Protein AF-A0A6G2DF23-F1 (afdb_monomer)

pLDDT: mean 88.42, std 7.35, range [49.53, 94.56]

Secondary structure (DSSP, 8-state):
---TTGGGGGGS-TTTS-GGGHHHHHHHHHHHHHHSS-TTEEEEEE-STT-EEEEEESSSS-PPP---

Mean predicted aligned error: 4.42 Å

Foldseek 3Di:
DPLLCVVVCLVDDLVPPDPVCSVVSVVSVQVCVQAVPFPQWDWDWDPDDSIDIDIDGNDPDGDTDGDD

Organism: Streptococcus pneumoniae (NCBI:txid1313)

Sequence (68 aa):
LDDIFQGGDVAKDIMEVRRGQRTIYRGLQKLFDATLDNPELTATLVPLGDGILMLRKNVADVQLSESE

Solvent-accessible surface area (backbone atoms only — not comparable to full-atom values): 4209 Å² total; per-residue (Å²): 87,69,59,65,29,58,88,57,52,72,81,49,60,72,85,78,40,57,80,90,50,45,64,59,53,51,53,50,50,50,48,45,67,35,37,65,80,31,88,52,37,50,60,45,82,41,90,55,87,46,18,30,45,45,76,42,72,76,49,97,77,74,89,68,63,84,76,130

Structure (mmCIF, N/CA/C/O backbone):
data_AF-A0A6G2DF23-F1
#
_entry.id   AF-A0A6G2DF23-F1
#
loop_
_atom_site.group_PDB
_atom_site.id
_atom_site.type_symbol
_atom_site.label_atom_id
_atom_site.label_alt_id
_atom_site.label_comp_id
_atom_site.label_asym_id
_atom_site.label_entity_id
_atom_site.label_seq_id
_atom_site.pd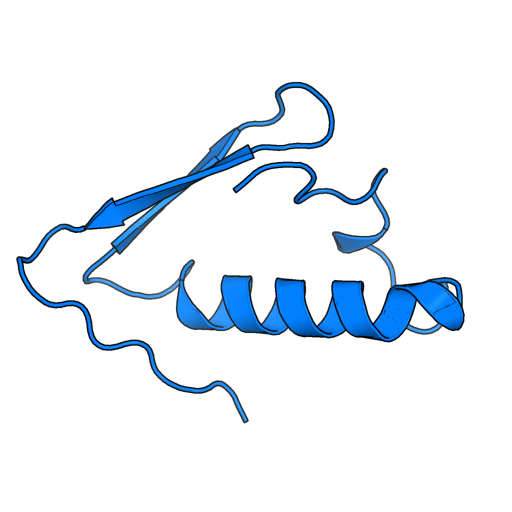bx_PDB_ins_code
_atom_site.Cartn_x
_atom_site.Cartn_y
_atom_site.Cartn_z
_atom_site.occupancy
_atom_site.B_iso_or_equiv
_atom_site.auth_seq_id
_atom_site.auth_comp_id
_atom_site.auth_asym_id
_atom_site.auth_atom_id
_atom_site.pdbx_PDB_model_num
ATOM 1 N N . LEU A 1 1 ? -1.207 8.073 -2.147 1.00 87.50 1 LEU A N 1
ATOM 2 C CA . LEU A 1 1 ? 0.065 7.862 -2.863 1.00 87.50 1 LEU A CA 1
ATOM 3 C C . LEU A 1 1 ? -0.258 7.601 -4.320 1.00 87.50 1 LEU A C 1
ATOM 5 O O . LEU A 1 1 ? -1.292 6.998 -4.584 1.00 87.50 1 LEU A O 1
ATOM 9 N N . ASP A 1 2 ? 0.584 8.085 -5.215 1.00 88.69 2 ASP A N 1
ATOM 10 C CA . ASP A 1 2 ? 0.545 7.929 -6.669 1.00 88.69 2 ASP A CA 1
ATOM 11 C C . ASP A 1 2 ? 1.593 6.906 -7.153 1.00 88.69 2 ASP A C 1
ATOM 13 O O . ASP A 1 2 ? 2.407 6.429 -6.361 1.00 88.69 2 ASP A O 1
ATOM 17 N N . ASP A 1 3 ? 1.509 6.520 -8.431 1.00 87.50 3 ASP A N 1
ATOM 18 C CA . ASP A 1 3 ? 2.399 5.576 -9.131 1.00 87.50 3 ASP A CA 1
ATOM 19 C C . ASP A 1 3 ? 2.603 4.226 -8.414 1.00 87.50 3 ASP A C 1
ATOM 21 O O . ASP A 1 3 ? 3.675 3.613 -8.422 1.00 87.50 3 ASP A O 1
ATOM 25 N N . ILE A 1 4 ? 1.541 3.735 -7.771 1.00 90.31 4 ILE A N 1
ATOM 26 C CA . ILE A 1 4 ? 1.589 2.508 -6.966 1.00 90.31 4 ILE A CA 1
ATOM 27 C C . ILE A 1 4 ? 1.574 1.223 -7.800 1.00 90.31 4 ILE A C 1
ATOM 29 O O . ILE A 1 4 ? 1.795 0.147 -7.257 1.00 90.31 4 ILE A O 1
ATOM 33 N N . PHE A 1 5 ? 1.299 1.284 -9.101 1.00 86.94 5 PHE A N 1
ATOM 34 C CA . PHE A 1 5 ? 1.368 0.101 -9.956 1.00 86.94 5 PHE A CA 1
ATOM 35 C C . PHE A 1 5 ? 2.704 -0.041 -10.676 1.00 86.94 5 PHE A C 1
ATOM 37 O O . PHE A 1 5 ? 3.012 -1.149 -11.119 1.00 86.94 5 PHE A O 1
ATOM 44 N N . GLN A 1 6 ? 3.535 1.008 -10.711 1.00 85.62 6 GLN A N 1
ATOM 45 C CA . GLN A 1 6 ? 4.874 0.998 -11.310 1.00 85.62 6 GLN A CA 1
ATOM 46 C C . GLN A 1 6 ? 4.873 0.399 -12.727 1.00 85.62 6 GLN A C 1
ATOM 48 O O . GLN A 1 6 ? 5.679 -0.475 -13.050 1.00 85.62 6 GLN A O 1
ATOM 53 N N . GLY A 1 7 ? 3.905 0.776 -13.564 1.00 84.56 7 GLY A N 1
ATOM 54 C CA . GLY A 1 7 ? 3.727 0.209 -14.903 1.00 84.56 7 GLY A CA 1
ATOM 55 C C . GLY A 1 7 ? 3.413 -1.295 -14.918 1.00 84.56 7 GLY A C 1
ATOM 56 O O . GLY A 1 7 ? 3.695 -1.977 -15.905 1.00 84.56 7 GLY A O 1
ATOM 57 N N . GLY A 1 8 ? 2.867 -1.829 -13.823 1.00 84.19 8 GLY A N 1
ATOM 58 C CA . GLY A 1 8 ? 2.554 -3.246 -13.622 1.00 84.19 8 GLY A CA 1
ATOM 59 C C . GLY A 1 8 ? 3.682 -4.073 -12.997 1.00 84.19 8 GLY A C 1
ATOM 60 O O . GLY A 1 8 ? 3.491 -5.268 -12.774 1.00 84.19 8 GLY A O 1
ATOM 61 N N . ASP A 1 9 ? 4.839 -3.479 -12.689 1.00 87.81 9 ASP A N 1
ATOM 62 C CA . ASP A 1 9 ? 5.957 -4.195 -12.055 1.00 87.81 9 ASP A CA 1
ATOM 63 C C . ASP A 1 9 ? 5.624 -4.677 -10.639 1.00 87.81 9 ASP A C 1
ATOM 65 O O . ASP A 1 9 ? 6.202 -5.655 -10.172 1.00 87.81 9 ASP A O 1
ATOM 69 N N . VAL A 1 10 ? 4.649 -4.050 -9.978 1.00 86.81 10 VAL A N 1
ATOM 70 C CA . VAL A 1 10 ? 4.209 -4.424 -8.627 1.00 86.81 10 VAL A CA 1
ATOM 71 C C . VAL A 1 10 ? 3.656 -5.852 -8.527 1.00 86.81 10 VAL A C 1
ATOM 73 O O . VAL A 1 10 ? 3.684 -6.445 -7.453 1.00 86.81 10 VAL A O 1
ATOM 76 N N . ALA A 1 11 ? 3.170 -6.408 -9.642 1.00 86.94 11 ALA A N 1
ATOM 77 C CA . ALA A 1 11 ? 2.603 -7.754 -9.719 1.00 86.94 11 ALA A CA 1
ATOM 78 C C . ALA A 1 11 ? 3.606 -8.811 -10.219 1.00 86.94 11 ALA A C 1
ATOM 80 O O . ALA A 1 11 ? 3.251 -9.985 -10.330 1.00 86.94 11 ALA A O 1
ATOM 81 N N . LYS A 1 12 ? 4.834 -8.408 -10.566 1.00 89.81 12 LYS A N 1
ATOM 82 C CA . LYS A 1 12 ? 5.873 -9.305 -11.085 1.00 89.81 12 LYS A CA 1
ATOM 83 C C . LYS A 1 12 ? 6.748 -9.840 -9.961 1.00 89.81 12 LYS A C 1
ATOM 85 O O . LYS A 1 12 ? 6.872 -9.224 -8.905 1.00 89.81 12 LYS A O 1
ATOM 90 N N . ASP A 1 13 ? 7.431 -10.952 -10.220 1.00 90.75 13 ASP A N 1
ATOM 91 C CA . ASP A 1 13 ? 8.503 -11.400 -9.334 1.00 90.75 13 ASP A CA 1
ATOM 92 C C . ASP A 1 13 ? 9.624 -10.342 -9.288 1.00 90.75 13 ASP A C 1
ATOM 94 O O . ASP A 1 13 ? 10.005 -9.759 -10.308 1.00 90.75 13 ASP A O 1
ATOM 98 N N . ILE A 1 14 ? 10.206 -10.105 -8.108 1.00 89.25 14 ILE A N 1
ATOM 99 C CA . ILE A 1 14 ? 11.305 -9.144 -7.921 1.00 89.25 14 ILE A CA 1
ATOM 100 C C . ILE A 1 14 ? 12.505 -9.417 -8.848 1.00 89.25 14 ILE A C 1
ATOM 102 O O . ILE A 1 14 ? 13.278 -8.507 -9.169 1.00 89.25 14 ILE A O 1
ATOM 106 N N . MET A 1 15 ? 12.690 -10.664 -9.285 1.00 91.44 15 MET A N 1
ATOM 107 C CA . MET A 1 15 ? 13.733 -11.051 -10.226 1.00 91.44 15 MET A CA 1
ATOM 108 C C . MET A 1 15 ? 13.504 -10.479 -11.628 1.00 91.44 15 MET A C 1
ATOM 110 O O . MET A 1 15 ? 14.490 -10.159 -12.299 1.00 91.44 15 MET A O 1
ATOM 114 N N . GLU A 1 16 ? 12.250 -10.260 -12.018 1.00 91.50 16 GLU A N 1
ATOM 115 C CA . GLU A 1 16 ? 11.849 -9.623 -13.278 1.00 91.50 16 GLU A CA 1
ATOM 116 C C . GLU A 1 16 ? 11.935 -8.092 -13.207 1.00 91.50 16 GLU A C 1
ATOM 118 O O . GLU A 1 16 ? 12.154 -7.427 -14.223 1.00 91.50 16 GLU A O 1
ATOM 123 N N . VAL A 1 17 ? 11.850 -7.523 -12.000 1.00 90.19 17 VAL A N 1
ATOM 124 C CA . VAL A 1 17 ? 12.022 -6.085 -11.767 1.00 90.19 17 VAL A CA 1
ATOM 125 C C . VAL A 1 17 ? 13.478 -5.675 -12.006 1.00 90.19 17 VAL A C 1
ATOM 127 O O . VAL A 1 17 ? 14.434 -6.269 -11.475 1.00 90.19 17 VAL A O 1
ATOM 130 N N . ARG A 1 18 ? 13.664 -4.597 -12.781 1.00 89.94 18 ARG A N 1
ATOM 131 C CA . ARG A 1 18 ? 14.982 -4.015 -13.083 1.00 89.94 18 ARG A CA 1
ATOM 132 C C . ARG A 1 18 ? 15.724 -3.700 -11.787 1.00 89.94 18 ARG A C 1
ATOM 134 O O . ARG A 1 18 ? 15.178 -3.056 -10.897 1.00 89.94 18 ARG A O 1
ATOM 141 N N . ARG A 1 19 ? 17.004 -4.092 -11.687 1.00 89.56 19 ARG A N 1
ATOM 142 C CA . ARG A 1 19 ? 17.800 -3.966 -10.444 1.00 89.56 19 ARG A CA 1
ATOM 143 C C . ARG A 1 19 ? 17.736 -2.574 -9.803 1.00 89.56 19 ARG A C 1
ATOM 145 O O . ARG A 1 19 ? 17.628 -2.494 -8.586 1.00 89.56 19 ARG A O 1
ATOM 152 N N . GLY A 1 20 ? 17.750 -1.507 -10.606 1.00 89.75 20 GLY A N 1
ATOM 153 C CA . GLY A 1 20 ? 17.669 -0.124 -10.118 1.00 89.75 20 GLY A CA 1
ATOM 154 C C . GLY A 1 20 ? 16.325 0.269 -9.487 1.00 89.75 20 GLY A C 1
ATOM 155 O O . GLY A 1 20 ? 16.292 1.189 -8.683 1.00 89.75 20 GLY A O 1
ATOM 156 N N . GLN A 1 21 ? 15.234 -0.437 -9.798 1.00 88.50 21 GLN A N 1
ATOM 157 C CA . GLN A 1 21 ? 13.888 -0.158 -9.276 1.00 88.50 21 GLN A CA 1
ATOM 158 C C . GLN A 1 21 ? 13.497 -1.054 -8.095 1.00 88.50 21 GLN A C 1
ATOM 160 O O . GLN A 1 21 ? 12.505 -0.791 -7.420 1.00 88.50 21 GLN A O 1
ATOM 165 N N . ARG A 1 22 ? 14.302 -2.074 -7.772 1.00 91.94 22 ARG A N 1
ATOM 166 C CA . ARG A 1 22 ? 13.993 -3.031 -6.696 1.00 91.94 22 ARG A CA 1
ATOM 167 C C . ARG A 1 22 ? 13.867 -2.386 -5.318 1.00 91.94 22 ARG A C 1
ATOM 169 O O . ARG A 1 22 ? 13.126 -2.899 -4.488 1.00 91.94 22 ARG A O 1
ATOM 176 N N . THR A 1 23 ? 14.568 -1.281 -5.060 1.00 92.06 23 THR A N 1
ATOM 177 C CA . THR A 1 23 ? 14.420 -0.538 -3.798 1.00 92.06 23 THR A CA 1
ATOM 178 C C . THR A 1 23 ? 13.015 0.045 -3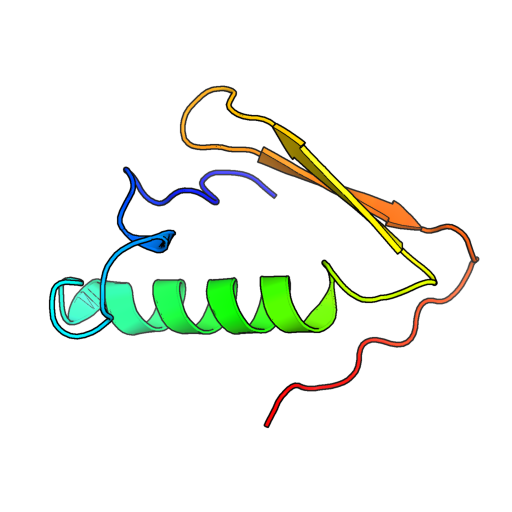.664 1.00 92.06 23 THR A C 1
ATOM 180 O O . THR A 1 23 ? 12.397 -0.100 -2.614 1.00 92.06 23 THR A O 1
ATOM 183 N N . ILE A 1 24 ? 12.492 0.642 -4.739 1.00 89.00 24 ILE A N 1
ATOM 184 C CA . ILE A 1 24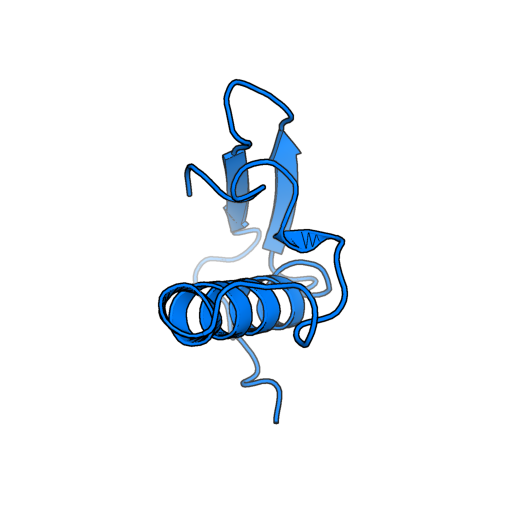 ? 11.145 1.224 -4.770 1.00 89.00 24 ILE A CA 1
ATOM 185 C C . ILE A 1 24 ? 10.098 0.109 -4.695 1.00 89.00 24 ILE A C 1
ATOM 187 O O . ILE A 1 24 ? 9.178 0.200 -3.890 1.00 89.00 24 ILE A O 1
ATOM 191 N N . TYR A 1 25 ? 10.282 -0.980 -5.449 1.00 91.44 25 TYR A N 1
ATOM 192 C CA . TYR A 1 25 ? 9.437 -2.173 -5.355 1.00 91.44 25 TYR A CA 1
ATOM 193 C C . TYR A 1 25 ? 9.334 -2.686 -3.909 1.00 91.44 25 TYR A C 1
ATOM 195 O O . TYR A 1 25 ? 8.237 -2.831 -3.384 1.00 91.44 25 TYR A O 1
ATOM 203 N N . ARG A 1 26 ? 10.468 -2.893 -3.221 1.00 92.00 26 ARG A N 1
ATOM 204 C CA . ARG A 1 26 ? 10.483 -3.369 -1.824 1.00 92.00 26 ARG A CA 1
ATOM 205 C C . ARG A 1 26 ? 9.809 -2.396 -0.862 1.00 92.00 26 ARG A C 1
ATOM 207 O O . ARG A 1 26 ? 9.098 -2.837 0.033 1.00 92.00 26 ARG A O 1
ATOM 214 N N . GLY A 1 27 ? 10.050 -1.096 -1.023 1.00 91.25 27 GLY A N 1
ATOM 215 C CA . GLY A 1 27 ? 9.413 -0.073 -0.193 1.00 91.25 27 GLY A CA 1
ATOM 216 C C . GLY A 1 27 ? 7.894 -0.068 -0.359 1.00 91.25 27 GLY A C 1
ATOM 217 O O . GLY A 1 27 ? 7.171 0.033 0.626 1.00 91.25 27 GLY A O 1
ATOM 218 N N . LEU A 1 28 ? 7.417 -0.244 -1.591 1.00 91.19 28 LEU A N 1
ATOM 219 C CA . LEU A 1 28 ? 5.994 -0.306 -1.883 1.00 91.19 28 LEU A CA 1
ATOM 220 C C . LEU A 1 28 ? 5.342 -1.586 -1.341 1.00 91.19 28 LEU A C 1
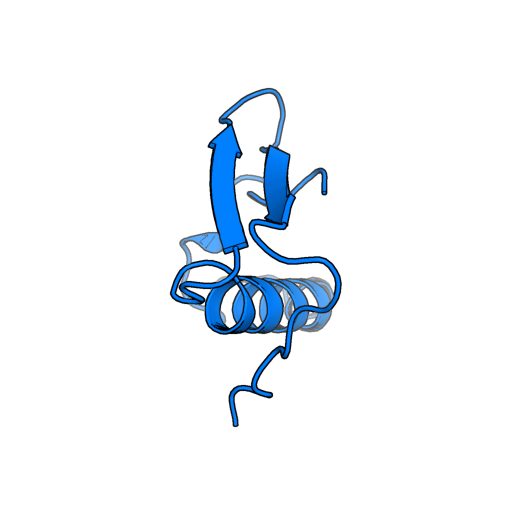ATOM 222 O O . LEU A 1 28 ? 4.278 -1.496 -0.741 1.00 91.19 28 LEU A O 1
ATOM 226 N N . GLN A 1 29 ? 5.992 -2.747 -1.482 1.00 90.56 29 GLN A N 1
ATOM 227 C CA . GLN A 1 29 ? 5.497 -3.994 -0.884 1.00 90.56 29 GLN A CA 1
ATOM 228 C C . GLN A 1 29 ? 5.378 -3.863 0.641 1.00 90.56 29 GLN A C 1
ATOM 230 O O . GLN A 1 29 ? 4.310 -4.100 1.188 1.00 90.56 29 GLN A O 1
ATOM 235 N N . LYS A 1 30 ? 6.409 -3.329 1.315 1.00 90.69 30 LYS A N 1
ATOM 236 C CA . LYS A 1 30 ? 6.350 -3.047 2.762 1.00 90.69 30 LYS A CA 1
ATOM 237 C C . LYS A 1 30 ? 5.200 -2.108 3.133 1.00 90.69 30 LYS A C 1
ATOM 239 O O . LYS A 1 30 ? 4.566 -2.289 4.167 1.00 90.69 30 LYS A O 1
ATOM 244 N N . LEU A 1 31 ? 4.930 -1.096 2.306 1.00 89.62 31 LEU A N 1
ATOM 245 C CA . LEU A 1 31 ? 3.797 -0.201 2.524 1.00 89.62 31 LEU A CA 1
ATOM 246 C C . LEU A 1 31 ? 2.467 -0.949 2.406 1.00 89.62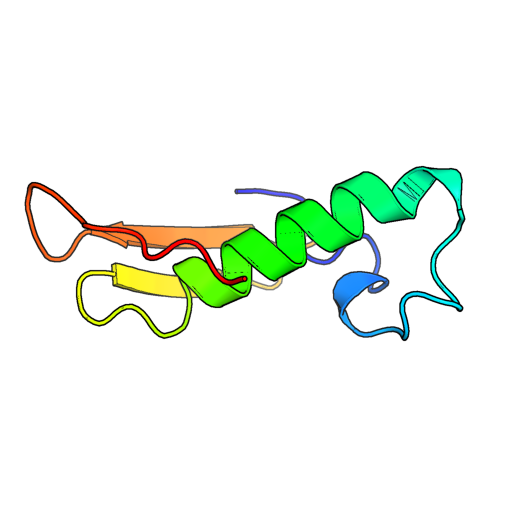 31 LEU A C 1
ATOM 248 O O . LEU A 1 31 ? 1.580 -0.732 3.228 1.00 89.62 31 LEU A O 1
ATOM 252 N N . PHE A 1 32 ? 2.307 -1.791 1.389 1.00 89.69 32 PHE A N 1
ATOM 253 C CA . PHE A 1 32 ? 1.098 -2.586 1.213 1.00 89.69 32 PHE A CA 1
ATOM 254 C C . PHE A 1 32 ? 0.883 -3.540 2.380 1.00 89.69 32 PHE A C 1
ATOM 256 O O . PHE A 1 32 ? -0.201 -3.515 2.958 1.00 89.69 32 PHE A O 1
ATOM 263 N N . ASP A 1 33 ? 1.920 -4.258 2.804 1.00 89.44 33 ASP A N 1
ATOM 264 C CA . ASP A 1 33 ? 1.847 -5.161 3.954 1.00 89.44 33 ASP A CA 1
ATOM 265 C C . ASP A 1 33 ? 1.441 -4.413 5.237 1.00 89.44 33 ASP A C 1
ATOM 267 O O . ASP A 1 33 ? 0.616 -4.890 6.009 1.00 89.44 33 ASP A O 1
ATOM 271 N N . ALA A 1 34 ? 1.963 -3.200 5.449 1.00 89.44 34 ALA A N 1
ATOM 272 C CA . ALA A 1 34 ? 1.647 -2.402 6.634 1.00 89.44 34 ALA A CA 1
ATOM 273 C C . ALA A 1 34 ? 0.251 -1.746 6.598 1.00 89.44 34 ALA A C 1
ATOM 275 O O . ALA A 1 34 ? -0.241 -1.298 7.638 1.00 89.44 34 ALA A O 1
ATOM 276 N N . THR A 1 35 ? -0.373 -1.616 5.419 1.00 89.81 35 THR A N 1
ATOM 277 C CA . THR A 1 35 ? -1.573 -0.775 5.242 1.00 89.81 35 THR A CA 1
ATOM 278 C C . THR A 1 35 ? -2.816 -1.499 4.744 1.00 89.81 35 THR A C 1
ATOM 280 O O . THR A 1 35 ? -3.909 -1.081 5.121 1.00 89.81 35 THR A O 1
ATOM 283 N N . LEU A 1 36 ? -2.695 -2.548 3.923 1.00 87.31 36 LEU A N 1
ATOM 284 C CA . LEU A 1 36 ? -3.851 -3.237 3.334 1.00 87.31 36 LEU A CA 1
ATOM 285 C C . LEU A 1 36 ? -4.628 -4.057 4.368 1.00 87.31 36 LEU A C 1
ATOM 287 O O . LEU A 1 36 ? -5.856 -4.009 4.368 1.00 87.31 36 LEU A O 1
ATOM 291 N N . ASP A 1 37 ? -3.921 -4.735 5.273 1.00 87.00 37 ASP A N 1
ATOM 292 C CA . ASP A 1 37 ? -4.519 -5.607 6.294 1.00 87.00 37 ASP A CA 1
ATOM 293 C C . ASP A 1 37 ? -4.688 -4.915 7.658 1.00 87.00 37 ASP A C 1
ATOM 295 O O . ASP A 1 37 ? -5.026 -5.550 8.660 1.00 87.00 37 ASP A O 1
ATOM 299 N N . ASN A 1 38 ? -4.469 -3.598 7.723 1.00 88.81 38 ASN A N 1
ATOM 300 C CA . ASN A 1 38 ? -4.575 -2.849 8.969 1.00 88.81 38 ASN A CA 1
ATOM 301 C C . ASN A 1 38 ? -6.041 -2.451 9.257 1.00 88.81 38 ASN A C 1
ATOM 303 O O . ASN A 1 38 ? -6.593 -1.630 8.523 1.00 88.81 38 ASN A O 1
ATOM 307 N N . PRO A 1 39 ? -6.674 -2.940 10.346 1.00 90.12 39 PRO A N 1
ATOM 308 C CA . PRO A 1 39 ? -8.082 -2.651 10.653 1.00 90.12 39 PRO A CA 1
ATOM 309 C C . PRO A 1 39 ? -8.349 -1.175 11.003 1.00 90.12 39 PRO A C 1
ATOM 311 O O . PRO A 1 39 ? -9.479 -0.690 10.899 1.00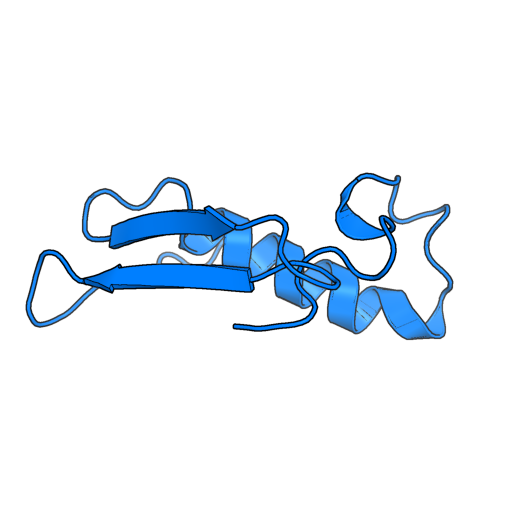 90.12 39 PRO A O 1
ATOM 314 N N . GLU A 1 40 ? -7.316 -0.437 11.412 1.00 92.94 40 GLU A N 1
ATOM 315 C CA . GLU A 1 40 ? -7.386 0.994 11.719 1.00 92.94 40 GLU A CA 1
ATOM 316 C C . GLU A 1 40 ? -7.365 1.867 10.452 1.00 92.94 40 GLU A C 1
ATOM 318 O O . GLU A 1 40 ? -7.634 3.075 10.512 1.00 92.94 40 GLU A O 1
ATOM 323 N N . LEU A 1 41 ? -7.085 1.260 9.295 1.00 92.94 41 LEU A N 1
ATOM 324 C CA . LEU A 1 41 ? -7.063 1.904 7.993 1.00 92.94 41 LEU A CA 1
ATOM 325 C C . LEU A 1 41 ? -8.150 1.340 7.084 1.00 92.94 41 LEU A C 1
ATOM 327 O O . LEU A 1 41 ? -8.442 0.152 7.050 1.00 92.94 41 LEU A O 1
ATOM 331 N N . THR A 1 42 ? -8.729 2.219 6.279 1.00 92.38 42 THR A N 1
ATOM 332 C CA . THR A 1 42 ? -9.438 1.804 5.072 1.00 92.38 42 THR A CA 1
ATOM 333 C C . THR A 1 42 ? -8.529 2.094 3.890 1.00 92.38 42 THR A C 1
ATOM 335 O O . THR A 1 42 ? -8.306 3.262 3.553 1.00 92.38 42 THR A O 1
ATOM 338 N N . ALA A 1 43 ? -7.999 1.040 3.274 1.00 93.12 43 ALA A N 1
ATOM 339 C CA . ALA A 1 43 ? -7.207 1.141 2.059 1.00 93.12 43 ALA A CA 1
ATOM 340 C C . ALA A 1 43 ? -8.084 0.983 0.812 1.00 93.12 43 ALA A C 1
ATOM 342 O O . ALA A 1 43 ? -8.991 0.155 0.750 1.00 93.12 43 ALA A O 1
ATOM 343 N N . THR A 1 44 ? -7.838 1.803 -0.204 1.00 92.12 44 THR A N 1
ATOM 344 C CA . THR A 1 44 ? -8.516 1.707 -1.498 1.00 92.12 44 THR A CA 1
ATOM 345 C C . THR A 1 44 ? -7.504 1.912 -2.612 1.00 92.12 44 THR A C 1
ATOM 347 O O . THR A 1 44 ? -6.827 2.938 -2.672 1.00 92.12 44 THR A O 1
ATOM 350 N N . LEU A 1 45 ? -7.416 0.923 -3.496 1.00 91.00 45 LEU A N 1
ATOM 351 C CA . LEU A 1 45 ? -6.590 0.956 -4.697 1.00 91.00 45 LEU A CA 1
ATOM 352 C C . LEU A 1 45 ? -7.459 1.443 -5.856 1.00 91.00 45 LEU A C 1
ATOM 354 O O . LEU A 1 45 ? -8.469 0.821 -6.186 1.00 91.00 45 LEU A O 1
ATOM 358 N N . VAL A 1 46 ? -7.079 2.563 -6.462 1.00 91.81 46 VAL A N 1
ATOM 359 C CA . VAL A 1 46 ? -7.806 3.173 -7.577 1.00 91.81 46 VAL A CA 1
ATOM 360 C C . VAL A 1 46 ? -6.955 3.061 -8.844 1.00 91.81 46 VAL A C 1
ATOM 362 O O . VAL A 1 46 ? -5.867 3.640 -8.889 1.00 91.81 46 VAL A O 1
ATOM 365 N N . PRO A 1 47 ? -7.426 2.366 -9.895 1.00 88.44 47 PRO A N 1
ATOM 366 C CA . PRO A 1 47 ? -6.699 2.223 -11.152 1.00 88.44 47 PRO A CA 1
ATOM 367 C C . PRO A 1 47 ? -6.897 3.438 -12.061 1.00 88.44 47 PRO A C 1
ATOM 369 O O . PRO A 1 47 ? -7.451 3.343 -13.154 1.00 88.44 47 PRO A O 1
ATOM 372 N N . LEU A 1 48 ? -6.461 4.603 -11.587 1.00 91.06 48 LEU A N 1
ATOM 373 C CA . LEU A 1 48 ? -6.428 5.839 -12.360 1.00 91.06 48 LEU A CA 1
ATOM 374 C C . LEU A 1 48 ? -4.966 6.224 -12.604 1.00 91.06 48 LEU A C 1
ATOM 376 O O . LEU A 1 48 ? -4.201 6.359 -11.652 1.00 91.06 48 LEU A O 1
ATOM 380 N N . GLY A 1 49 ? -4.575 6.379 -13.873 1.00 88.50 49 GLY A N 1
ATOM 381 C CA . GLY A 1 49 ? -3.170 6.587 -14.247 1.00 88.50 49 GLY A CA 1
ATOM 382 C C . GLY A 1 49 ? -2.322 5.342 -13.970 1.00 88.50 49 GLY A C 1
ATOM 383 O O . GLY A 1 49 ? -2.751 4.236 -14.289 1.00 88.50 49 GLY A O 1
ATOM 384 N N . ASP A 1 50 ? -1.155 5.517 -13.343 1.00 87.94 50 ASP A N 1
ATOM 385 C CA . ASP A 1 50 ? -0.296 4.413 -12.875 1.00 87.94 50 ASP A CA 1
ATOM 386 C C . ASP A 1 50 ? -0.665 3.927 -11.453 1.00 87.94 50 ASP A C 1
ATOM 388 O O . ASP A 1 50 ? 0.136 3.340 -10.727 1.00 87.94 50 ASP A O 1
ATOM 392 N N . GLY A 1 51 ? -1.918 4.164 -11.053 1.00 90.12 51 GLY A N 1
ATOM 393 C CA . GLY A 1 51 ? -2.503 3.701 -9.801 1.00 90.12 51 GLY A CA 1
ATOM 394 C C . GLY A 1 51 ? -2.384 4.705 -8.660 1.00 90.12 51 GLY A C 1
ATOM 395 O O . GLY A 1 51 ? -1.368 5.373 -8.477 1.00 90.12 51 GLY A O 1
ATOM 396 N N . ILE A 1 52 ? -3.434 4.771 -7.842 1.00 92.44 52 ILE A N 1
ATOM 397 C CA . ILE A 1 52 ? -3.488 5.602 -6.638 1.00 92.44 52 ILE A CA 1
ATOM 398 C C . ILE A 1 52 ? -3.867 4.728 -5.439 1.00 92.44 52 ILE A C 1
ATOM 400 O O . ILE A 1 52 ? -4.906 4.068 -5.451 1.00 92.44 52 ILE A O 1
ATOM 404 N N . LEU A 1 53 ? -3.059 4.770 -4.377 1.00 93.12 53 LEU A N 1
ATOM 405 C CA . LEU A 1 53 ? -3.427 4.243 -3.060 1.00 93.12 53 LEU A CA 1
ATOM 406 C C . LEU A 1 53 ? -4.036 5.365 -2.219 1.00 93.12 53 LEU A C 1
ATOM 408 O O . LEU A 1 53 ? -3.357 6.337 -1.863 1.00 93.12 53 LEU A O 1
ATOM 412 N N . MET A 1 54 ? -5.304 5.205 -1.863 1.00 93.56 54 MET A N 1
ATOM 413 C CA . MET A 1 54 ? -5.995 6.047 -0.896 1.00 93.56 54 MET A CA 1
ATOM 414 C C . MET A 1 54 ? -6.049 5.332 0.451 1.00 93.56 54 MET A C 1
ATOM 416 O O . MET A 1 54 ? -6.532 4.207 0.540 1.00 93.56 54 MET A O 1
ATOM 420 N N . LEU A 1 55 ? -5.576 6.002 1.501 1.00 93.44 55 LEU A N 1
ATOM 421 C CA . LEU A 1 55 ? -5.671 5.525 2.878 1.00 93.44 55 LEU A CA 1
ATOM 422 C C . LEU A 1 55 ? -6.545 6.494 3.663 1.00 93.44 55 LEU A C 1
ATOM 424 O O . LEU A 1 55 ? -6.256 7.690 3.731 1.00 93.44 55 LEU A O 1
ATOM 428 N N . ARG A 1 56 ? -7.610 5.976 4.267 1.00 94.19 56 ARG A N 1
ATOM 429 C CA . ARG A 1 56 ? -8.407 6.702 5.253 1.00 94.19 56 ARG A CA 1
ATOM 430 C C . ARG A 1 56 ? -8.089 6.145 6.631 1.00 94.19 56 ARG A C 1
ATOM 432 O O . ARG A 1 56 ? -8.169 4.940 6.838 1.00 94.19 56 ARG A O 1
ATOM 439 N N . LYS A 1 57 ? -7.783 7.033 7.574 1.00 94.56 57 LYS A N 1
ATOM 440 C CA . LYS A 1 57 ? -7.660 6.672 8.985 1.00 94.56 57 LYS A CA 1
ATOM 441 C C . LYS A 1 57 ? -9.048 6.538 9.601 1.00 94.56 57 LYS A C 1
ATOM 443 O O . LYS A 1 57 ? -9.857 7.458 9.477 1.00 94.56 57 LYS A O 1
ATOM 448 N N . ASN A 1 58 ? -9.308 5.411 10.252 1.00 92.44 58 ASN A N 1
ATOM 449 C CA . ASN A 1 58 ? -10.552 5.177 10.984 1.00 92.44 58 ASN A CA 1
ATOM 450 C C . ASN A 1 58 ? -10.451 5.652 12.448 1.00 92.44 58 ASN A C 1
ATOM 452 O O . ASN A 1 58 ? -11.467 5.823 13.116 1.00 92.44 58 ASN A O 1
ATOM 456 N N . VAL A 1 59 ? -9.229 5.903 12.924 1.00 94.38 59 VAL A N 1
ATOM 457 C CA . VAL A 1 59 ? -8.886 6.397 14.266 1.00 94.38 59 VAL A CA 1
ATOM 458 C C . VAL A 1 59 ? -7.920 7.585 14.165 1.00 94.38 59 VAL A C 1
ATOM 460 O O . VAL A 1 59 ? -7.338 7.827 13.106 1.00 94.38 59 VAL A O 1
ATOM 463 N N . ALA A 1 60 ? -7.766 8.358 15.244 1.00 91.44 60 ALA A N 1
ATOM 464 C CA . ALA A 1 60 ? -6.899 9.542 15.251 1.00 91.44 60 ALA A CA 1
ATOM 465 C C . ALA A 1 60 ? -5.420 9.176 15.024 1.00 91.44 60 ALA A C 1
ATOM 467 O O . ALA A 1 60 ? -4.759 9.746 14.150 1.00 91.44 60 ALA A O 1
ATOM 468 N N . ASP A 1 61 ? -4.953 8.163 15.753 1.00 91.94 61 ASP A N 1
ATOM 469 C CA . ASP A 1 61 ? -3.591 7.648 15.699 1.00 91.94 61 ASP A CA 1
ATOM 470 C C . ASP A 1 61 ? -3.624 6.193 15.249 1.00 91.94 61 ASP A C 1
ATOM 472 O O . ASP A 1 61 ? -4.320 5.379 15.847 1.00 91.94 61 ASP A O 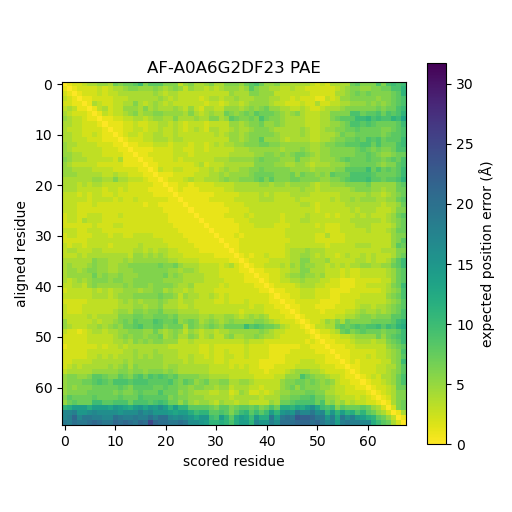1
ATOM 476 N N . VAL A 1 62 ? -2.890 5.895 14.178 1.00 89.94 62 VAL A N 1
ATOM 477 C CA . VAL A 1 62 ? -2.817 4.559 13.578 1.00 89.94 62 VAL A CA 1
ATOM 478 C C . VAL A 1 62 ? -1.461 3.960 13.900 1.00 89.94 62 VAL A C 1
ATOM 480 O O . VAL A 1 62 ? -0.440 4.608 13.652 1.00 89.94 62 VAL A O 1
ATOM 483 N N . GLN A 1 63 ? -1.442 2.730 14.402 1.00 87.94 63 GLN A N 1
ATOM 484 C CA . GLN A 1 63 ? -0.208 1.974 14.595 1.00 87.94 63 GLN A CA 1
ATOM 485 C C . GLN A 1 63 ? 0.059 1.114 13.357 1.00 87.94 63 GLN A C 1
ATOM 487 O O . GLN A 1 63 ? -0.757 0.277 12.973 1.00 87.94 63 GLN A O 1
ATOM 492 N N . LEU A 1 64 ? 1.203 1.335 12.710 1.00 83.94 64 LEU A N 1
ATOM 493 C CA . LEU A 1 64 ? 1.664 0.513 11.592 1.00 83.94 64 LEU A CA 1
ATOM 494 C C . LEU A 1 64 ? 2.661 -0.511 12.130 1.00 83.94 64 LEU A C 1
ATOM 496 O O . LEU A 1 64 ? 3.668 -0.131 12.726 1.00 83.94 64 LEU A O 1
ATOM 500 N N . SER A 1 65 ? 2.391 -1.798 11.929 1.00 74.25 65 SER A N 1
ATOM 501 C CA . SER A 1 65 ? 3.374 -2.845 12.197 1.00 74.25 65 SER A CA 1
ATOM 502 C C . SER A 1 65 ? 4.452 -2.823 11.116 1.00 74.25 65 SER A C 1
ATOM 504 O O . SER A 1 65 ? 4.136 -2.784 9.926 1.00 74.25 65 SER A O 1
ATOM 506 N N . GLU A 1 66 ? 5.723 -2.867 11.513 1.00 64.56 66 GLU A N 1
ATOM 507 C CA . GLU A 1 66 ? 6.808 -3.122 10.569 1.00 64.56 66 GLU A CA 1
ATOM 508 C C . GLU A 1 66 ? 6.756 -4.594 10.152 1.00 64.56 66 GLU A C 1
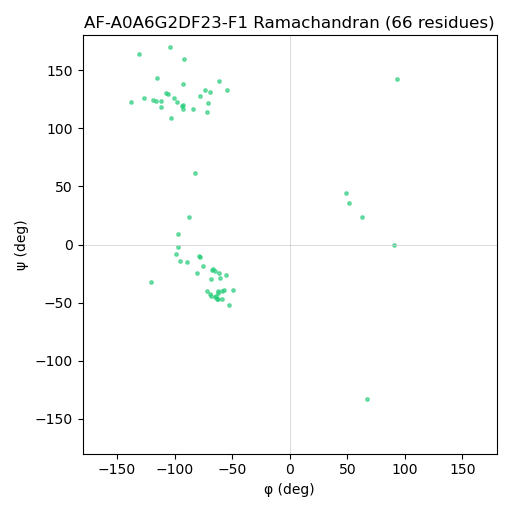ATOM 510 O O . GLU A 1 66 ? 6.945 -5.485 10.977 1.00 64.56 66 GLU A O 1
ATOM 515 N N . SER A 1 67 ? 6.469 -4.851 8.877 1.00 59.53 67 SER A N 1
ATOM 516 C CA . SER A 1 67 ? 6.604 -6.188 8.299 1.00 59.53 67 SER A CA 1
ATOM 517 C C . SER A 1 67 ? 8.098 -6.535 8.173 1.00 59.53 67 SER A C 1
ATOM 519 O O . SER A 1 67 ? 8.851 -5.774 7.539 1.00 59.53 67 SER A O 1
ATOM 521 N N . GLU A 1 68 ? 8.509 -7.642 8.814 1.00 49.53 68 GLU A N 1
ATOM 522 C CA . GLU A 1 68 ? 9.887 -8.182 8.857 1.00 49.53 68 GLU A CA 1
ATOM 523 C C . GLU A 1 68 ? 10.509 -8.349 7.457 1.00 49.53 68 GLU A C 1
ATOM 525 O O . GLU A 1 68 ? 9.873 -8.960 6.569 1.00 49.53 68 GLU A O 1
#

InterPro domains:
  IPR029063 S-adenosyl-L-methionine-dependent methyltransferase superfamily [G3DSA:3.40.50.150] (1-58)

Radius of gyration: 12.87 Å; Cα contacts (8 Å, |Δi|>4): 79; chains: 1; bounding box: 28×21×31 Å

Nearest PDB structures (foldseek):
  5zw4-assembly1_A  TM=8.469E-01  e=1.095E-02  Bacillus subtilis subsp. subtilis str. 168
  3c3y-assembly1_B  TM=6.892E-01  e=8.393E-03  Mesembryanthemum crystallinum
  3ntv-assembly1_B  TM=8.043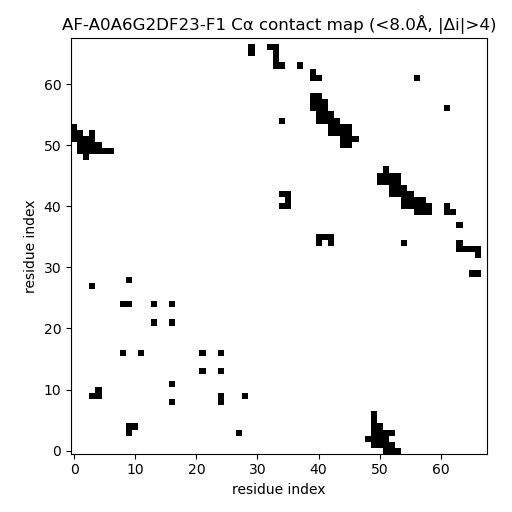E-01  e=4.726E-02  Staphylococcus aureus subsp. aureus MW2
  8gxo-assembly1_A  TM=8.204E-01  e=9.819E-02  Camellia sinensis
  8gxn-assembly1_B  TM=7.930E-01  e=2.180E-01  Theaceae